Protein AF-F6B2Q8-F1 (afdb_monomer)

Radius of gyration: 20.79 Å; Cα contacts (8 Å, |Δi|>4): 172; chains: 1; bounding box: 70×46×39 Å

Solvent-accessible surface area (backbone atoms only — not comparable to full-atom values): 6340 Å² total; per-residue (Å²): 135,88,86,78,92,84,75,87,80,84,72,83,80,70,79,80,68,88,62,57,77,68,48,76,45,80,29,68,44,66,66,57,52,47,49,54,57,58,70,52,40,72,41,72,50,43,32,31,45,32,37,83,76,75,67,74,44,47,34,37,37,38,33,75,74,43,29,40,30,32,66,88,78,64,52,71,26,79,40,59,66,60,44,43,38,57,59,31,52,33,49,100,88,64,50,62,73,38,76,38,34,38,36,34,40,61,98

pLDDT: mean 81.49, std 16.81, range [40.56, 96.06]

Foldseek 3Di:
DDDDDDDDPPPPPPDPDCFDDWDKDKFQDLVVVVVVLVVCAQHKWWKWKDFPDDDIWIWIAGNVQRWIATPPPRDIDSHSLVVSCVSQVADPVSHRPTRIIMMTTRD

Secondary structure (DSSP, 8-state):
------------------PPPPEEEEESSHHHHHHHHHHTTT-EEEEEEEESSS--EEEEEETTTTEEEETTT--EESSHHHHHHHHTT--TTS--SSS-EEEEE--

Structure (mmCIF, N/CA/C/O backbone):
data_AF-F6B2Q8-F1
#
_entry.id   AF-F6B2Q8-F1
#
loop_
_atom_site.group_PDB
_atom_site.id
_atom_site.type_symbol
_atom_site.label_atom_id
_atom_site.label_alt_id
_atom_site.label_comp_id
_atom_site.label_asym_id
_atom_site.label_entity_id
_atom_site.label_seq_id
_atom_site.pdbx_PDB_ins_code
_atom_site.Cartn_x
_atom_site.Cartn_y
_atom_site.Cartn_z
_atom_site.occupancy
_atom_site.B_iso_or_equiv
_atom_site.auth_seq_id
_atom_site.auth_comp_id
_atom_site.auth_asym_id
_atom_site.auth_atom_id
_atom_site.pdbx_PDB_model_num
ATOM 1 N N . MET A 1 1 ? -53.086 35.019 -19.749 1.00 42.69 1 MET A N 1
ATOM 2 C CA . MET A 1 1 ? -52.937 33.995 -20.804 1.00 42.69 1 MET A CA 1
ATOM 3 C C . MET A 1 1 ? -51.512 34.158 -21.317 1.00 42.69 1 MET A C 1
ATOM 5 O O . MET A 1 1 ? -51.250 35.172 -21.939 1.00 42.69 1 MET A O 1
ATOM 9 N N . GLN A 1 2 ? -50.506 33.524 -20.702 1.00 45.88 2 GLN A N 1
ATOM 10 C CA . GLN A 1 2 ? -50.037 32.148 -20.960 1.00 45.88 2 GLN A CA 1
ATOM 11 C C . GLN A 1 2 ? -49.933 31.841 -22.460 1.00 45.88 2 GLN A C 1
ATOM 13 O O . GLN A 1 2 ? -50.971 31.706 -23.096 1.00 45.88 2 GLN A O 1
ATOM 18 N N . ASP A 1 3 ? -48.708 31.748 -22.990 1.00 40.56 3 ASP A N 1
ATOM 19 C CA . ASP A 1 3 ? -48.154 30.457 -23.424 1.00 40.56 3 ASP A CA 1
ATOM 20 C C . ASP A 1 3 ? -46.616 30.534 -23.547 1.00 40.56 3 ASP A C 1
ATOM 22 O O . ASP A 1 3 ? -46.066 31.507 -24.066 1.00 40.56 3 ASP A O 1
ATOM 26 N N . PHE A 1 4 ? -45.935 29.539 -22.979 1.00 44.50 4 PHE A N 1
ATOM 27 C CA . PHE A 1 4 ? -44.483 29.351 -23.014 1.00 44.50 4 PHE A CA 1
ATOM 28 C C . PHE A 1 4 ? -44.093 28.552 -24.269 1.00 44.50 4 PHE A C 1
ATOM 30 O O . PHE A 1 4 ? -44.801 27.615 -24.629 1.00 44.50 4 PHE A O 1
ATOM 37 N N . PRO A 1 5 ? -42.935 28.821 -24.896 1.00 47.09 5 PRO A N 1
ATOM 38 C CA . PRO A 1 5 ? -42.473 28.025 -26.024 1.00 47.09 5 PRO A CA 1
ATOM 39 C C . PRO A 1 5 ? -42.107 26.599 -25.587 1.00 47.09 5 PRO A C 1
ATOM 41 O O . PRO A 1 5 ? -41.198 26.386 -24.785 1.00 47.09 5 PRO A O 1
ATOM 44 N N . THR A 1 6 ? -42.803 25.619 -26.167 1.00 54.25 6 THR A N 1
ATOM 45 C CA . THR A 1 6 ? -42.438 24.200 -26.130 1.00 54.25 6 THR A CA 1
ATOM 46 C C . THR A 1 6 ? -41.632 23.848 -27.376 1.00 54.25 6 THR A C 1
ATOM 48 O O . THR A 1 6 ? -42.172 23.826 -28.476 1.00 54.25 6 THR A O 1
ATOM 51 N N . HIS A 1 7 ? -40.352 23.541 -27.182 1.00 51.16 7 HIS A N 1
ATOM 52 C CA . HIS A 1 7 ? -39.622 22.472 -27.879 1.00 51.16 7 HIS A CA 1
ATOM 53 C C . HIS A 1 7 ? -38.315 22.261 -27.098 1.00 51.16 7 HIS A C 1
ATOM 55 O O . HIS A 1 7 ? -37.370 23.033 -27.208 1.00 51.16 7 HIS A O 1
ATOM 61 N N . LEU A 1 8 ? -38.326 21.410 -26.068 1.00 49.94 8 LEU A N 1
ATOM 62 C CA . LEU A 1 8 ? -37.804 20.039 -26.144 1.00 49.94 8 LEU A CA 1
ATOM 63 C C . LEU A 1 8 ? -36.690 19.857 -27.191 1.00 49.94 8 LEU A C 1
ATOM 65 O O . LEU A 1 8 ? -36.941 19.434 -28.316 1.00 49.94 8 LEU A O 1
ATOM 69 N N . SER A 1 9 ? -35.453 20.076 -26.749 1.00 45.84 9 SER A N 1
ATOM 70 C CA . SER A 1 9 ? -34.350 19.174 -27.080 1.00 45.84 9 SER A CA 1
ATOM 71 C C . SER A 1 9 ? -34.000 18.422 -25.806 1.00 45.84 9 SER A C 1
ATOM 73 O O . SER A 1 9 ? -33.278 18.911 -24.941 1.00 45.84 9 SER A O 1
ATOM 75 N N . ALA A 1 10 ? -34.601 17.244 -25.672 1.00 50.25 10 ALA A N 1
ATOM 76 C CA . ALA A 1 10 ? -34.159 16.235 -24.734 1.00 50.25 10 ALA A CA 1
ATOM 77 C C . ALA A 1 10 ? -32.855 15.643 -25.278 1.00 50.25 10 ALA A C 1
ATOM 79 O O . ALA A 1 10 ? -32.880 14.709 -26.074 1.00 50.25 10 ALA A O 1
ATOM 80 N N . THR A 1 11 ? -31.720 16.188 -24.851 1.00 50.75 11 THR A N 1
ATOM 81 C CA . THR A 1 11 ? -30.495 15.394 -24.794 1.00 50.75 11 THR A CA 1
ATOM 82 C C . THR A 1 11 ? -30.408 14.893 -23.367 1.00 50.75 11 THR A C 1
ATOM 84 O O . THR A 1 11 ? -30.157 15.654 -22.434 1.00 50.75 11 THR A O 1
ATOM 87 N N . GLY A 1 12 ? -30.748 13.619 -23.197 1.00 49.34 12 GLY A N 1
ATOM 88 C CA . GLY A 1 12 ? -30.549 12.910 -21.951 1.00 49.34 12 GLY A CA 1
ATOM 89 C C . GLY A 1 12 ? -29.060 12.809 -21.662 1.00 49.34 12 GLY A C 1
ATOM 90 O O . GLY A 1 12 ? -28.414 11.862 -22.086 1.00 49.34 12 GLY A O 1
ATOM 91 N N . GLU A 1 13 ? -28.539 13.763 -20.907 1.00 49.69 13 GLU A N 1
ATOM 92 C CA . GLU A 1 13 ? -27.365 13.545 -20.071 1.00 49.69 13 GLU A CA 1
ATOM 93 C C . GLU A 1 13 ? -27.896 13.259 -18.670 1.00 49.69 13 GLU A C 1
ATOM 95 O O . GLU A 1 13 ? -27.977 14.106 -17.782 1.00 49.69 13 GLU A O 1
ATOM 100 N N . GLY A 1 14 ? -28.405 12.035 -18.534 1.00 41.25 14 GLY A N 1
ATOM 101 C CA . GLY A 1 14 ? -28.710 11.457 -17.243 1.00 41.25 14 GLY A CA 1
ATOM 102 C C . GLY A 1 14 ? -27.415 11.276 -16.461 1.00 41.25 14 GLY A C 1
ATOM 103 O O . GLY A 1 14 ? -26.466 10.690 -16.968 1.00 41.25 14 GLY A O 1
ATOM 104 N N . LEU A 1 15 ? -27.420 11.773 -15.226 1.00 50.44 15 LEU A N 1
ATOM 105 C CA . LEU A 1 15 ? -26.700 11.205 -14.088 1.00 50.44 15 LEU A CA 1
ATOM 106 C C . LEU A 1 15 ? -25.295 10.650 -14.388 1.00 50.44 15 LEU A C 1
ATOM 108 O O . LEU A 1 15 ? -25.048 9.458 -14.238 1.00 50.44 15 LEU A O 1
ATOM 112 N N . MET A 1 16 ? -24.335 11.521 -14.685 1.00 51.28 16 MET A N 1
ATOM 113 C CA . MET A 1 16 ? -22.986 11.280 -14.171 1.00 51.28 16 MET A CA 1
ATOM 114 C C . MET A 1 16 ? -22.956 11.921 -12.793 1.00 51.28 16 MET A C 1
ATOM 116 O O . MET A 1 16 ? -22.720 13.118 -12.631 1.00 51.28 16 MET A O 1
ATOM 120 N N . ALA A 1 17 ? -23.346 11.105 -11.815 1.00 49.16 17 ALA A N 1
ATOM 121 C CA . ALA A 1 17 ? -23.135 11.376 -10.411 1.00 49.16 17 ALA A CA 1
ATOM 122 C C . ALA A 1 17 ? -21.699 11.862 -10.208 1.00 49.16 17 ALA A C 1
ATOM 124 O O . ALA A 1 17 ? -20.772 11.393 -10.866 1.00 49.16 17 ALA A O 1
ATOM 125 N N . SER A 1 18 ? -21.562 12.823 -9.309 1.00 48.16 18 SER A N 1
ATOM 126 C CA . SER A 1 18 ? -20.336 13.43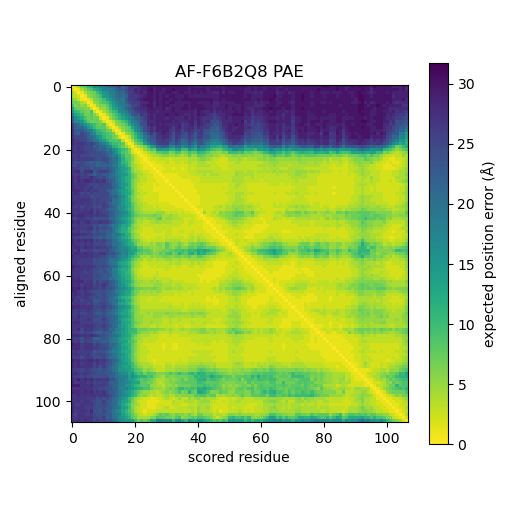2 -8.823 1.00 48.16 18 SER A CA 1
ATOM 127 C C . SER A 1 18 ? -19.368 12.384 -8.252 1.00 48.16 18 SER A C 1
ATOM 129 O O . SER A 1 18 ? -19.181 12.309 -7.044 1.00 48.16 18 SER A O 1
ATOM 131 N N . LEU A 1 19 ? -18.770 11.553 -9.101 1.00 55.38 19 LEU A N 1
ATOM 132 C CA . LEU A 1 19 ? -17.611 10.752 -8.745 1.00 55.38 19 LEU A CA 1
ATOM 133 C C . LEU A 1 19 ? -16.470 11.751 -8.571 1.00 55.38 19 LEU A C 1
ATOM 135 O O . LEU A 1 19 ? -16.187 12.552 -9.471 1.00 55.38 19 LEU A O 1
ATOM 139 N N . GLY A 1 20 ? -15.895 11.785 -7.370 1.00 58.91 20 GLY A N 1
ATOM 140 C CA . GLY A 1 20 ? -14.719 12.597 -7.096 1.00 58.91 20 GLY A CA 1
ATOM 141 C C . GLY A 1 20 ? -13.667 12.340 -8.172 1.00 58.91 20 GLY A C 1
ATOM 142 O O . GLY A 1 20 ? -13.547 11.238 -8.705 1.00 58.91 20 GLY A O 1
ATOM 143 N N . LYS A 1 21 ? -12.922 13.374 -8.568 1.00 66.06 21 LYS A N 1
ATOM 144 C CA . LYS A 1 21 ? -11.783 13.137 -9.457 1.00 66.06 21 LYS A CA 1
ATOM 145 C C . LYS A 1 21 ? -10.812 12.213 -8.711 1.00 66.06 21 LYS A C 1
ATOM 147 O O . LYS A 1 21 ? -10.502 12.533 -7.559 1.00 66.06 21 LYS A O 1
ATOM 152 N N . PRO A 1 22 ? -10.316 11.131 -9.339 1.00 75.56 22 PRO A N 1
ATOM 153 C CA . PRO A 1 22 ? -9.324 10.274 -8.708 1.00 75.56 22 PRO A CA 1
ATOM 154 C C . PRO A 1 22 ? -8.147 11.140 -8.267 1.00 75.56 22 PRO A C 1
ATOM 156 O O . PRO A 1 22 ? -7.583 11.898 -9.064 1.00 75.56 22 PRO A O 1
ATOM 159 N N . THR A 1 23 ? -7.837 11.087 -6.975 1.00 86.75 23 THR A N 1
ATOM 160 C CA . THR A 1 23 ? -6.770 11.899 -6.387 1.00 86.75 23 THR A CA 1
ATOM 161 C C . THR A 1 23 ? -5.504 11.065 -6.359 1.00 86.75 23 THR A C 1
ATOM 163 O O . THR A 1 23 ? -5.506 9.951 -5.837 1.00 86.75 23 THR A O 1
ATOM 166 N N . ARG A 1 24 ? -4.439 11.597 -6.965 1.00 90.62 24 ARG A N 1
ATOM 167 C CA . ARG A 1 24 ? -3.112 10.986 -6.951 1.00 90.62 24 ARG A CA 1
ATOM 168 C C . ARG A 1 24 ? -2.290 11.577 -5.810 1.00 90.62 24 ARG A C 1
ATOM 170 O O . ARG A 1 24 ? -2.168 12.796 -5.711 1.00 90.62 24 ARG A O 1
ATOM 177 N N . TYR A 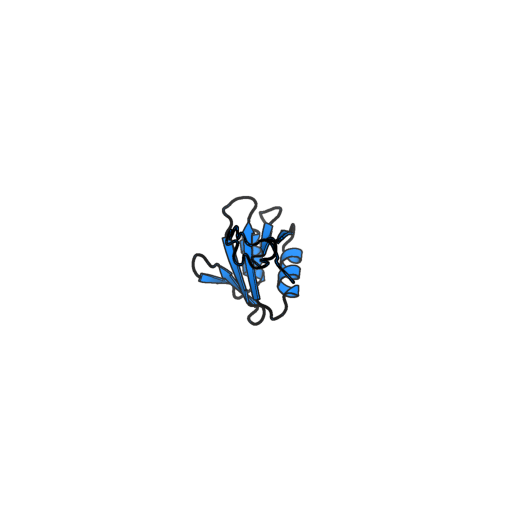1 25 ? -1.710 10.699 -5.013 1.00 91.75 25 TYR A N 1
ATOM 178 C CA . TYR A 1 25 ? -0.774 10.983 -3.939 1.00 91.75 25 TYR A CA 1
ATOM 179 C C . TYR A 1 25 ? 0.586 10.398 -4.311 1.00 91.75 25 TYR A C 1
ATOM 181 O O . TYR A 1 25 ? 0.645 9.357 -4.960 1.00 91.75 25 TYR A O 1
ATOM 189 N N . HIS A 1 26 ? 1.653 11.080 -3.919 1.00 92.62 26 HIS A N 1
ATOM 190 C CA . HIS A 1 26 ? 3.030 10.675 -4.167 1.00 92.62 26 HIS A CA 1
ATOM 191 C C . HIS A 1 26 ? 3.702 10.459 -2.818 1.00 92.62 26 HIS A C 1
ATOM 193 O O . HIS A 1 26 ? 3.662 11.365 -1.984 1.00 92.62 26 HIS A O 1
ATOM 199 N N . PHE A 1 27 ? 4.267 9.276 -2.600 1.00 93.31 27 PHE A N 1
ATOM 200 C CA . PHE A 1 27 ? 4.901 8.908 -1.339 1.00 93.31 27 PHE A CA 1
ATOM 201 C C . PHE A 1 27 ? 6.347 8.504 -1.590 1.00 93.31 27 PHE A C 1
ATOM 203 O O . PHE A 1 27 ? 6.590 7.540 -2.313 1.00 93.31 27 PHE A O 1
ATOM 210 N N . GLU A 1 28 ? 7.290 9.223 -0.986 1.00 90.75 28 GLU A N 1
ATOM 211 C CA . GLU A 1 28 ? 8.732 8.965 -1.120 1.00 90.75 28 GLU A CA 1
ATOM 212 C C . GLU A 1 28 ? 9.227 7.999 -0.032 1.00 90.75 28 GLU A C 1
ATOM 214 O O . GLU A 1 28 ? 10.309 7.424 -0.126 1.00 90.75 28 GLU A O 1
ATOM 219 N N . THR A 1 29 ? 8.420 7.788 1.013 1.00 90.81 29 THR A N 1
ATOM 220 C CA . THR A 1 29 ? 8.782 6.942 2.153 1.00 90.81 29 THR A CA 1
ATOM 221 C C . THR A 1 29 ? 7.658 6.002 2.587 1.00 90.81 29 THR A C 1
ATOM 223 O O . THR A 1 29 ? 6.465 6.293 2.454 1.00 90.81 29 THR A O 1
ATOM 226 N N . LEU A 1 30 ? 8.056 4.875 3.191 1.00 91.56 30 LEU A N 1
ATOM 227 C CA . LEU A 1 30 ? 7.146 3.914 3.825 1.00 91.56 30 LEU A CA 1
ATOM 228 C C . LEU A 1 30 ? 6.266 4.594 4.888 1.00 91.56 30 LEU A C 1
ATOM 230 O O . LEU A 1 30 ? 5.081 4.289 4.993 1.00 91.56 30 LEU A O 1
ATOM 234 N N . GLU A 1 31 ? 6.835 5.523 5.665 1.00 92.25 31 GLU A N 1
ATOM 235 C CA . GLU A 1 31 ? 6.134 6.219 6.751 1.00 92.25 31 GLU A CA 1
ATOM 236 C C . GLU A 1 31 ? 5.015 7.135 6.246 1.00 92.25 31 GLU A C 1
ATOM 238 O O . GLU A 1 31 ? 3.961 7.212 6.877 1.00 92.25 31 GLU A O 1
ATOM 243 N N . GLU A 1 32 ? 5.192 7.801 5.104 1.00 93.31 32 GLU A N 1
ATOM 244 C CA . GLU A 1 32 ? 4.140 8.653 4.546 1.00 93.31 32 GLU A CA 1
ATOM 245 C C . GLU A 1 32 ? 2.945 7.828 4.058 1.00 93.31 32 GLU A C 1
ATOM 247 O O . GLU A 1 32 ? 1.799 8.152 4.384 1.00 93.31 32 GLU A O 1
ATOM 252 N N . LEU A 1 33 ? 3.201 6.726 3.342 1.00 91.88 33 LEU A N 1
ATOM 253 C CA . LEU A 1 33 ? 2.142 5.812 2.908 1.00 91.88 33 LEU A CA 1
ATOM 254 C C . LEU A 1 33 ? 1.468 5.132 4.110 1.00 91.88 33 LEU A C 1
ATOM 256 O O . LEU A 1 33 ? 0.243 5.000 4.144 1.00 91.88 33 LEU A O 1
ATOM 260 N N . ARG A 1 34 ? 2.245 4.762 5.134 1.00 93.31 34 ARG A N 1
ATOM 261 C CA . ARG A 1 34 ? 1.718 4.250 6.404 1.00 93.31 34 ARG A CA 1
ATOM 262 C C . ARG A 1 34 ? 0.765 5.250 7.043 1.00 93.31 34 ARG A C 1
ATOM 264 O O . ARG A 1 34 ? -0.369 4.900 7.352 1.00 93.31 34 ARG A O 1
ATOM 271 N N . SER A 1 35 ? 1.215 6.492 7.206 1.00 93.50 35 SER A N 1
ATOM 272 C CA . SER A 1 35 ? 0.421 7.554 7.818 1.00 93.50 35 SER A CA 1
ATOM 273 C C . SER A 1 35 ? -0.866 7.793 7.036 1.00 93.50 35 SER A C 1
ATOM 275 O O . SER A 1 35 ? -1.929 7.947 7.632 1.00 93.50 35 SER A O 1
ATOM 277 N N . TYR A 1 36 ? -0.805 7.771 5.702 1.00 91.69 36 TYR A N 1
ATOM 278 C CA . TYR A 1 36 ? -1.989 7.868 4.853 1.00 91.69 36 TYR A CA 1
ATOM 279 C C . TYR A 1 36 ? -3.020 6.774 5.164 1.00 91.69 36 TYR A C 1
ATOM 281 O O . TYR A 1 36 ? -4.178 7.101 5.419 1.00 91.69 36 TYR A O 1
ATOM 289 N N . LEU A 1 37 ? -2.605 5.503 5.210 1.00 91.31 37 LEU A N 1
ATOM 290 C CA . LEU A 1 37 ? -3.497 4.378 5.519 1.00 91.31 37 LEU A CA 1
ATOM 291 C C . LEU A 1 37 ? -4.022 4.434 6.960 1.00 91.31 37 LEU A C 1
ATOM 293 O O . LEU A 1 37 ? -5.203 4.202 7.205 1.00 91.31 37 LEU A O 1
ATOM 297 N N . GLU A 1 38 ? -3.179 4.801 7.924 1.00 90.62 38 GLU A N 1
ATOM 298 C CA . GLU A 1 38 ? -3.591 4.952 9.324 1.00 90.62 38 GLU A CA 1
ATOM 299 C C . GLU A 1 38 ? -4.596 6.102 9.509 1.00 90.62 38 GLU A C 1
ATOM 301 O O . GLU A 1 38 ? -5.503 5.999 10.337 1.00 90.62 38 GLU A O 1
ATOM 306 N N . ASN A 1 39 ? -4.503 7.164 8.702 1.00 91.94 39 ASN A N 1
ATOM 307 C CA . ASN A 1 39 ? -5.450 8.283 8.712 1.00 91.94 39 ASN A CA 1
ATOM 308 C C . ASN A 1 39 ? -6.830 7.926 8.134 1.00 91.94 39 ASN A C 1
ATOM 310 O O . ASN A 1 39 ? -7.793 8.650 8.392 1.00 91.94 39 ASN A O 1
ATOM 314 N N . VAL A 1 40 ? -6.960 6.813 7.404 1.00 89.75 40 VAL A N 1
ATOM 315 C CA . VAL A 1 40 ? -8.272 6.258 7.023 1.00 89.75 40 VAL A CA 1
ATOM 316 C C . VAL A 1 40 ? -9.028 5.747 8.264 1.00 89.75 40 VAL A C 1
ATOM 318 O O . VAL A 1 40 ? -10.260 5.705 8.271 1.00 89.75 40 VAL A O 1
ATOM 321 N N . GLY A 1 41 ? -8.314 5.423 9.350 1.00 89.62 41 GLY A N 1
ATOM 322 C CA . GLY A 1 41 ? -8.895 4.918 10.594 1.00 89.62 41 GLY A CA 1
ATOM 323 C C . GLY A 1 41 ? -9.532 3.541 10.406 1.00 89.62 41 GLY A C 1
ATOM 324 O O . GLY A 1 41 ? -8.945 2.678 9.766 1.00 89.62 41 GLY A O 1
ATOM 325 N N . ASP A 1 42 ? -10.745 3.355 10.934 1.00 92.00 42 ASP A N 1
ATOM 326 C CA . ASP A 1 42 ? -11.562 2.138 10.762 1.00 92.00 42 ASP A CA 1
ATOM 327 C C . ASP A 1 42 ? -12.356 2.119 9.434 1.00 92.00 42 ASP A C 1
ATOM 329 O O . ASP A 1 42 ? -13.302 1.341 9.277 1.00 92.00 42 ASP A O 1
ATOM 333 N N . GLY A 1 43 ? -12.053 3.045 8.519 1.00 91.44 43 GLY A N 1
ATOM 334 C CA . GLY A 1 43 ? -12.676 3.127 7.201 1.00 91.44 43 GLY A CA 1
ATOM 335 C C . GLY A 1 43 ? -12.095 2.127 6.204 1.00 91.44 43 GLY A C 1
ATOM 336 O O . GLY A 1 43 ? -11.150 1.402 6.499 1.00 91.44 43 GLY A O 1
ATOM 337 N N . GLU A 1 44 ? -12.649 2.132 4.998 1.00 92.50 44 GLU A N 1
ATOM 338 C CA . GLU A 1 44 ? -12.183 1.312 3.881 1.00 92.50 44 GLU A CA 1
ATOM 339 C C . GLU A 1 44 ? -11.813 2.227 2.709 1.00 92.50 44 GLU A C 1
ATOM 341 O O . GLU A 1 44 ? -12.467 3.253 2.494 1.00 92.50 44 GLU A O 1
ATOM 346 N N . VAL A 1 45 ? -10.764 1.882 1.959 1.00 91.69 45 VAL A N 1
ATOM 347 C CA . VAL A 1 45 ? -10.383 2.630 0.753 1.00 91.69 45 VAL A CA 1
ATOM 348 C C . VAL A 1 45 ? -9.867 1.708 -0.343 1.00 91.69 45 VAL A C 1
ATOM 350 O O . VAL A 1 45 ? -8.982 0.883 -0.116 1.00 91.69 45 VAL A O 1
ATOM 353 N N . ASP A 1 46 ? -10.392 1.906 -1.551 1.00 93.06 46 ASP A N 1
ATOM 354 C CA . ASP A 1 46 ? -9.845 1.326 -2.771 1.00 93.06 46 ASP A CA 1
ATOM 355 C C . ASP A 1 46 ? -8.837 2.289 -3.393 1.00 93.06 46 ASP A C 1
ATOM 357 O O . ASP A 1 46 ? -9.075 3.497 -3.534 1.00 93.06 46 ASP A O 1
ATOM 361 N N . PHE A 1 47 ? -7.687 1.759 -3.785 1.00 92.56 47 PHE A N 1
ATOM 362 C CA . PHE A 1 47 ? -6.642 2.550 -4.410 1.00 92.56 47 PHE A CA 1
ATOM 363 C C . PHE A 1 47 ? -5.782 1.716 -5.350 1.00 92.56 47 PHE A C 1
ATOM 365 O O . PHE A 1 47 ? -5.696 0.497 -5.231 1.00 92.56 47 PHE A O 1
ATOM 372 N N . SER A 1 48 ? -5.104 2.381 -6.278 1.00 93.56 48 SER A N 1
ATOM 373 C CA . SER A 1 48 ? -4.066 1.749 -7.091 1.00 93.56 48 SER A CA 1
ATOM 374 C C . SER A 1 48 ? -2.693 2.248 -6.673 1.00 93.56 48 SER A C 1
ATOM 376 O O . SER A 1 48 ? -2.489 3.460 -6.646 1.00 93.56 48 SER A O 1
ATOM 378 N N . ALA A 1 49 ? -1.760 1.339 -6.388 1.00 90.88 49 ALA A N 1
ATOM 379 C CA . ALA A 1 49 ? -0.355 1.670 -6.177 1.00 90.88 49 ALA A CA 1
ATOM 380 C C . ALA A 1 49 ? 0.423 1.476 -7.484 1.00 90.88 49 ALA A C 1
ATOM 382 O O . ALA A 1 49 ? 0.277 0.465 -8.174 1.00 90.88 49 ALA A O 1
ATOM 383 N N . ILE A 1 50 ? 1.228 2.472 -7.838 1.00 87.94 50 ILE A N 1
ATOM 384 C CA . ILE A 1 50 ? 2.010 2.520 -9.067 1.00 87.94 50 ILE A CA 1
ATOM 385 C C . ILE A 1 50 ? 3.484 2.607 -8.657 1.00 87.94 50 ILE A C 1
ATOM 387 O O . ILE A 1 50 ? 3.930 3.676 -8.229 1.00 87.94 50 ILE A O 1
ATOM 391 N N . PRO A 1 51 ? 4.243 1.505 -8.756 1.00 79.69 51 PRO A N 1
ATOM 392 C CA . PRO A 1 51 ? 5.678 1.549 -8.515 1.00 79.69 51 PRO A CA 1
ATOM 393 C C . PRO A 1 51 ? 6.408 2.302 -9.640 1.00 79.69 51 PRO A C 1
ATOM 395 O O . PRO A 1 51 ? 5.898 2.399 -10.758 1.00 79.69 51 PRO A O 1
ATOM 398 N N . ILE A 1 52 ? 7.642 2.759 -9.382 1.00 76.38 52 ILE A N 1
ATOM 399 C CA . ILE A 1 52 ? 8.505 3.383 -10.410 1.00 76.38 52 ILE A CA 1
ATOM 400 C C . ILE A 1 52 ? 8.703 2.464 -11.615 1.00 76.38 52 ILE A C 1
ATOM 402 O O . ILE A 1 52 ? 8.689 2.905 -12.764 1.00 76.38 52 ILE A O 1
ATOM 406 N N . SER A 1 53 ? 8.905 1.177 -11.343 1.00 73.75 53 SER A N 1
ATOM 407 C CA . SER A 1 53 ? 9.060 0.140 -12.353 1.00 73.75 53 SER A CA 1
ATOM 408 C C . SER A 1 53 ? 8.046 -0.960 -12.082 1.00 73.75 53 SER A C 1
ATOM 410 O O . SER A 1 53 ? 8.071 -1.578 -11.017 1.00 73.75 53 SER A O 1
ATOM 412 N N . GLY A 1 54 ? 7.140 -1.183 -13.032 1.00 77.38 54 GLY A N 1
ATOM 413 C CA . GLY A 1 54 ? 6.079 -2.179 -12.925 1.00 77.38 54 GLY A CA 1
ATOM 414 C C . GLY A 1 54 ? 4.767 -1.711 -13.545 1.00 77.38 54 GLY A C 1
ATOM 415 O O . GLY A 1 54 ? 4.714 -0.716 -14.269 1.00 77.38 54 GLY A O 1
ATOM 416 N N . MET A 1 55 ? 3.705 -2.466 -13.277 1.00 85.19 55 MET A N 1
ATOM 417 C CA . MET A 1 55 ? 2.336 -2.089 -13.625 1.00 85.19 55 MET A CA 1
ATOM 418 C C . MET A 1 55 ? 1.619 -1.571 -12.383 1.00 85.19 55 MET A C 1
ATOM 420 O O . MET A 1 55 ? 1.962 -1.941 -11.265 1.00 85.19 55 MET A O 1
ATOM 424 N N . ALA A 1 56 ? 0.622 -0.715 -12.596 1.00 89.38 56 ALA A N 1
ATOM 425 C CA . ALA A 1 56 ? -0.277 -0.307 -11.530 1.00 89.38 56 ALA A CA 1
ATOM 426 C C . ALA A 1 56 ? -1.043 -1.527 -11.007 1.00 89.38 56 ALA A C 1
ATOM 428 O O . ALA A 1 56 ? -1.608 -2.283 -11.798 1.00 89.38 56 ALA A O 1
ATOM 429 N N . GLU A 1 57 ? -1.098 -1.676 -9.691 1.00 93.25 57 GLU A N 1
ATOM 430 C CA . GLU A 1 57 ? -1.852 -2.733 -9.025 1.00 93.25 57 GLU A CA 1
ATOM 431 C C . GLU A 1 57 ? -2.937 -2.112 -8.153 1.00 93.25 57 GLU A C 1
ATOM 433 O O . GLU A 1 57 ? -2.719 -1.069 -7.538 1.00 93.25 57 GLU A O 1
ATOM 438 N N . SER A 1 58 ? -4.112 -2.739 -8.110 1.00 94.00 58 SER A N 1
ATOM 439 C CA . SER A 1 58 ? -5.247 -2.255 -7.324 1.00 94.00 58 SER A CA 1
ATOM 440 C C . SER A 1 58 ? -5.378 -3.010 -6.010 1.00 94.00 58 SER A C 1
ATOM 442 O O . SER A 1 58 ? -5.246 -4.235 -5.957 1.00 94.00 58 SER A O 1
ATOM 444 N N . PHE A 1 59 ? -5.675 -2.261 -4.958 1.00 94.94 59 PHE A N 1
ATOM 445 C CA . PHE A 1 59 ? -5.741 -2.717 -3.585 1.00 94.94 59 PHE A CA 1
ATOM 446 C C . PHE A 1 59 ? -6.994 -2.183 -2.904 1.00 94.94 59 PHE A C 1
ATOM 448 O O . PHE A 1 59 ? -7.471 -1.091 -3.208 1.00 94.94 59 PHE A O 1
ATOM 455 N N . HIS A 1 60 ? -7.469 -2.960 -1.944 1.00 95.25 60 HIS A N 1
ATOM 456 C CA . HIS A 1 60 ? -8.492 -2.588 -0.987 1.00 95.25 60 HIS A CA 1
ATOM 457 C C . HIS A 1 60 ? -7.876 -2.604 0.409 1.00 95.25 60 HIS A C 1
ATOM 459 O O . HIS A 1 60 ? -7.314 -3.623 0.817 1.00 95.25 60 HIS A O 1
ATOM 465 N N . TYR A 1 61 ? -7.963 -1.496 1.133 1.00 94.62 61 TYR A N 1
ATOM 466 C CA . TYR A 1 61 ? -7.583 -1.427 2.540 1.00 94.62 61 TYR A CA 1
ATOM 467 C C . TYR A 1 61 ? -8.827 -1.487 3.420 1.00 94.62 61 TYR A C 1
ATOM 469 O O . TYR A 1 61 ? -9.694 -0.624 3.301 1.00 94.62 61 TYR A O 1
ATOM 477 N N . ASP A 1 62 ? -8.866 -2.466 4.324 1.00 93.94 62 ASP A N 1
ATOM 478 C CA . ASP A 1 62 ? -9.824 -2.547 5.426 1.00 93.94 62 ASP A CA 1
ATOM 479 C C . ASP A 1 62 ? -9.168 -2.034 6.710 1.00 93.94 62 ASP A C 1
ATOM 481 O O . ASP A 1 62 ? -8.307 -2.692 7.302 1.00 93.94 62 ASP A O 1
ATOM 485 N N . GLY A 1 63 ? -9.580 -0.852 7.161 1.00 91.38 63 GLY A N 1
ATOM 486 C CA . GLY A 1 63 ? -9.010 -0.189 8.328 1.00 91.38 63 GLY A CA 1
ATOM 487 C C . GLY A 1 63 ? -9.329 -0.868 9.657 1.00 91.38 63 GLY A C 1
ATOM 488 O O . GLY A 1 63 ? -8.528 -0.788 10.590 1.00 91.38 63 GLY A O 1
ATOM 489 N N . LYS A 1 64 ? -10.447 -1.604 9.745 1.00 91.19 64 LYS A N 1
ATOM 490 C CA . LYS A 1 64 ? -10.821 -2.340 10.967 1.00 91.19 64 LYS A CA 1
ATOM 491 C C . LYS A 1 64 ? -9.896 -3.519 11.225 1.00 91.19 64 LYS A C 1
ATOM 493 O O . LYS A 1 64 ? -9.463 -3.732 12.357 1.00 91.19 64 LYS A O 1
ATOM 498 N N . GLY A 1 65 ? -9.632 -4.305 10.188 1.00 89.50 65 GLY A N 1
ATOM 499 C CA . GLY A 1 65 ? -8.712 -5.431 10.222 1.00 89.50 65 GLY A CA 1
ATOM 500 C C . GLY A 1 65 ? -7.257 -5.020 10.029 1.00 89.50 65 GLY A C 1
ATOM 501 O O . GLY A 1 65 ? -6.375 -5.816 10.337 1.00 89.50 65 GLY A O 1
ATOM 502 N N . LYS A 1 66 ? -7.006 -3.794 9.547 1.00 90.69 66 LYS A N 1
ATOM 503 C CA . LYS A 1 66 ? -5.695 -3.327 9.069 1.00 90.69 66 LYS A CA 1
ATOM 504 C C . LYS A 1 66 ? -5.115 -4.256 8.000 1.00 90.69 66 LYS A C 1
ATOM 506 O O . LYS A 1 66 ? -3.915 -4.521 7.981 1.00 90.69 66 LYS A O 1
ATOM 511 N N . VAL A 1 67 ? -5.989 -4.750 7.124 1.00 93.88 67 VAL A N 1
ATOM 512 C CA . VAL A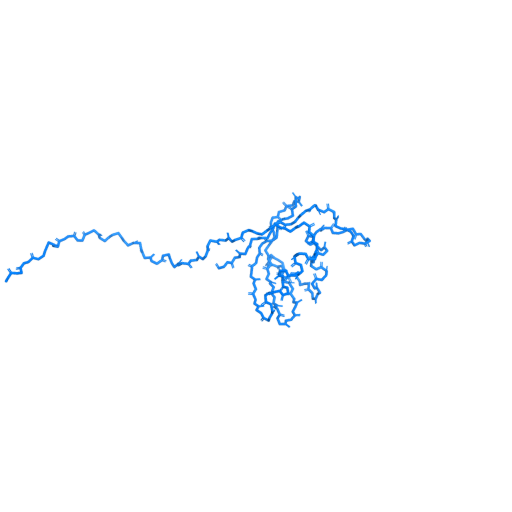 1 67 ? -5.653 -5.698 6.059 1.00 93.88 67 VAL A CA 1
ATOM 513 C C . VAL A 1 67 ? -5.653 -4.967 4.729 1.00 93.88 67 VAL A C 1
ATOM 515 O O . VAL A 1 67 ? -6.591 -4.237 4.414 1.00 93.88 67 VAL A O 1
ATOM 518 N N . VAL A 1 68 ? -4.625 -5.200 3.917 1.00 94.94 68 VAL A N 1
ATOM 519 C CA . VAL A 1 68 ? -4.621 -4.783 2.511 1.00 94.94 68 VAL A CA 1
ATOM 520 C C . VAL A 1 68 ? -4.839 -6.012 1.642 1.00 94.94 68 VAL A C 1
ATOM 522 O O . VAL A 1 68 ? -4.152 -7.016 1.793 1.00 94.94 68 VAL A O 1
ATOM 525 N N . THR A 1 69 ? -5.783 -5.952 0.711 1.00 96.06 69 THR A N 1
ATOM 526 C CA . THR A 1 69 ? -6.046 -7.026 -0.252 1.00 96.06 69 THR A CA 1
ATOM 527 C C . THR A 1 69 ? -5.757 -6.531 -1.655 1.00 96.06 69 THR A C 1
ATOM 529 O O . THR A 1 69 ? -6.338 -5.543 -2.095 1.00 96.06 69 THR A O 1
ATOM 532 N N . ARG A 1 70 ? -4.885 -7.222 -2.387 1.00 95.50 70 ARG A N 1
ATOM 533 C CA . ARG A 1 70 ? -4.696 -6.986 -3.818 1.00 95.50 70 ARG A CA 1
ATOM 534 C C . ARG A 1 70 ? -5.881 -7.561 -4.585 1.00 95.50 70 ARG A C 1
ATOM 536 O O . ARG A 1 70 ? -6.193 -8.742 -4.459 1.00 95.50 70 ARG A O 1
ATOM 543 N N . LEU A 1 71 ? -6.529 -6.732 -5.391 1.00 93.75 71 LEU A N 1
ATOM 544 C CA . LEU A 1 71 ? -7.796 -7.075 -6.037 1.00 93.75 71 LEU A CA 1
ATOM 545 C C . LEU A 1 71 ? -7.646 -8.049 -7.214 1.00 93.75 71 LEU A C 1
ATOM 547 O O . LEU A 1 71 ? -8.595 -8.761 -7.529 1.00 93.75 71 LEU A O 1
ATOM 551 N N . ASP A 1 72 ? -6.470 -8.104 -7.843 1.00 91.19 72 ASP A N 1
ATOM 552 C CA . ASP A 1 72 ? -6.232 -8.951 -9.021 1.00 91.19 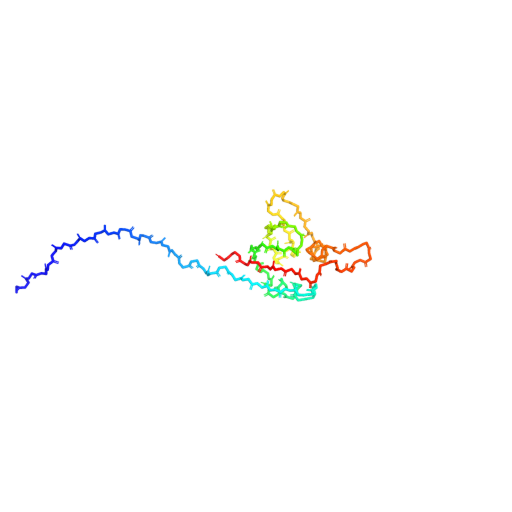72 ASP A CA 1
ATOM 553 C C . ASP A 1 72 ? -6.263 -10.454 -8.682 1.00 91.19 72 ASP A C 1
ATOM 555 O O . ASP A 1 72 ? -6.888 -11.252 -9.379 1.00 91.19 72 ASP A O 1
ATOM 559 N N . ASP A 1 73 ? -5.648 -10.837 -7.559 1.00 93.44 73 ASP A N 1
ATOM 560 C CA . ASP A 1 73 ? -5.477 -12.235 -7.152 1.00 93.44 73 ASP A CA 1
ATOM 561 C C . ASP A 1 73 ? -5.961 -12.543 -5.727 1.00 93.44 73 ASP A C 1
ATOM 563 O O . ASP A 1 73 ? -5.803 -13.667 -5.252 1.00 93.44 73 ASP A O 1
ATOM 567 N N . ASN A 1 74 ? -6.586 -11.575 -5.049 1.00 92.94 74 ASN A N 1
ATOM 568 C CA . ASN A 1 74 ? -7.007 -11.664 -3.645 1.00 92.94 74 ASN A CA 1
ATOM 569 C C . ASN A 1 74 ? -5.851 -11.971 -2.680 1.00 92.94 74 ASN A C 1
ATOM 571 O O . ASN A 1 74 ? -6.076 -12.513 -1.594 1.00 92.94 74 ASN A O 1
ATOM 575 N N . LYS A 1 75 ? -4.608 -11.633 -3.047 1.00 93.62 75 LYS A N 1
ATOM 576 C CA . LYS A 1 75 ? -3.487 -11.719 -2.112 1.00 93.62 75 LYS A CA 1
ATOM 577 C C . LYS A 1 75 ? -3.727 -10.748 -0.960 1.00 93.62 75 LYS A C 1
ATOM 579 O O . LYS A 1 75 ? -3.879 -9.548 -1.174 1.00 93.62 75 LYS A O 1
ATOM 584 N N . MET A 1 76 ? -3.736 -11.278 0.256 1.00 94.75 76 MET A N 1
ATOM 585 C CA . MET A 1 76 ? -3.904 -10.500 1.478 1.00 94.75 76 MET A CA 1
ATOM 586 C C . MET A 1 76 ? -2.550 -10.203 2.114 1.00 94.75 76 MET A C 1
ATOM 588 O O . MET A 1 76 ? -1.657 -11.050 2.129 1.00 94.75 76 MET A O 1
ATOM 592 N N . PHE A 1 77 ? -2.441 -8.998 2.650 1.00 94.50 77 PHE A N 1
ATOM 593 C CA . PHE A 1 77 ? -1.389 -8.540 3.537 1.00 94.50 77 PHE A CA 1
ATOM 594 C C . PHE A 1 77 ? -2.065 -8.254 4.879 1.00 94.50 77 PHE A C 1
ATOM 596 O O . PHE A 1 77 ? -2.752 -7.243 5.033 1.00 94.50 77 PHE A O 1
ATOM 603 N N . ASP A 1 78 ? -1.933 -9.179 5.827 1.00 91.31 78 ASP A N 1
ATOM 604 C CA . ASP A 1 78 ? -2.474 -9.054 7.187 1.00 91.31 78 ASP A CA 1
ATOM 605 C C . ASP A 1 78 ? -1.637 -8.129 8.086 1.00 91.31 78 ASP A C 1
ATOM 607 O O . ASP A 1 78 ? -2.040 -7.801 9.202 1.00 91.31 78 ASP A O 1
ATOM 611 N N . ASN A 1 79 ? -0.498 -7.662 7.572 1.00 88.12 79 ASN A N 1
ATOM 612 C CA . ASN A 1 79 ? 0.332 -6.633 8.169 1.00 88.12 79 ASN A CA 1
ATOM 613 C C . ASN A 1 79 ? 0.543 -5.485 7.170 1.00 88.12 79 ASN A C 1
ATOM 615 O O . ASN A 1 79 ? 0.971 -5.696 6.032 1.00 88.12 79 ASN A O 1
ATOM 619 N N . ILE A 1 80 ? 0.290 -4.252 7.619 1.00 90.88 80 ILE A N 1
ATOM 620 C CA . ILE A 1 80 ? 0.562 -3.038 6.841 1.00 90.88 80 ILE A CA 1
ATOM 621 C C . ILE A 1 80 ? 2.043 -2.968 6.449 1.00 90.88 80 ILE A C 1
ATOM 623 O O . ILE A 1 80 ? 2.343 -2.577 5.329 1.00 90.88 80 ILE A O 1
ATOM 627 N N . GLU A 1 81 ? 2.972 -3.374 7.316 1.00 90.75 81 GLU A N 1
ATOM 628 C CA . GLU A 1 81 ? 4.411 -3.327 7.022 1.00 90.75 81 GLU A CA 1
ATOM 629 C C . GLU A 1 81 ? 4.793 -4.237 5.848 1.00 90.75 81 GLU A C 1
ATOM 631 O O . GLU A 1 81 ? 5.568 -3.819 4.990 1.00 90.75 81 GLU A O 1
ATOM 636 N N . A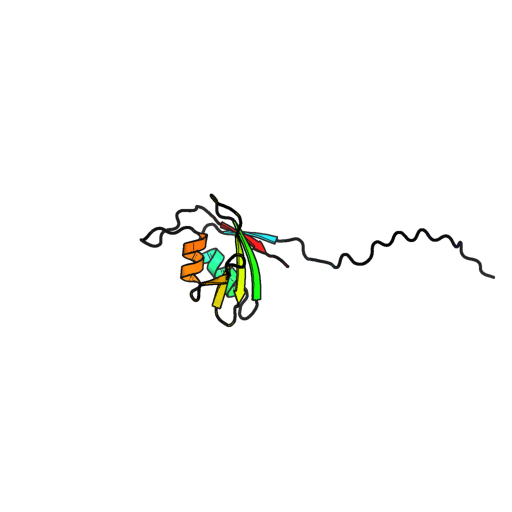SP A 1 82 ? 4.177 -5.418 5.732 1.00 91.31 82 ASP A N 1
ATOM 637 C CA . ASP A 1 82 ? 4.394 -6.311 4.587 1.00 91.31 82 ASP A CA 1
ATOM 638 C C . ASP A 1 82 ? 3.872 -5.693 3.287 1.00 91.31 82 ASP A C 1
ATOM 640 O O . ASP A 1 82 ? 4.516 -5.796 2.240 1.00 91.31 82 ASP A O 1
ATOM 644 N N . PHE A 1 83 ? 2.721 -5.014 3.344 1.00 92.88 83 PHE A N 1
ATOM 645 C CA . PHE A 1 83 ? 2.202 -4.270 2.199 1.00 92.88 83 PHE A CA 1
ATOM 646 C C . PHE A 1 83 ? 3.119 -3.102 1.814 1.00 92.88 83 PHE A C 1
ATOM 648 O O . PHE A 1 83 ? 3.406 -2.917 0.633 1.00 92.88 83 PHE A O 1
ATOM 655 N N . LEU A 1 84 ? 3.593 -2.321 2.787 1.00 92.50 84 LEU A N 1
ATOM 656 C CA . LEU A 1 84 ? 4.482 -1.189 2.537 1.00 92.50 84 LEU A CA 1
ATOM 657 C C . LEU A 1 84 ? 5.788 -1.663 1.891 1.00 92.50 84 LEU A C 1
ATOM 659 O O . LEU A 1 84 ? 6.185 -1.122 0.860 1.00 92.50 84 LEU A O 1
ATOM 663 N N . CYS A 1 85 ? 6.402 -2.718 2.433 1.00 91.50 85 CYS A N 1
ATOM 664 C CA . CYS A 1 85 ? 7.590 -3.332 1.848 1.00 91.50 85 CYS A CA 1
ATOM 665 C C . CYS A 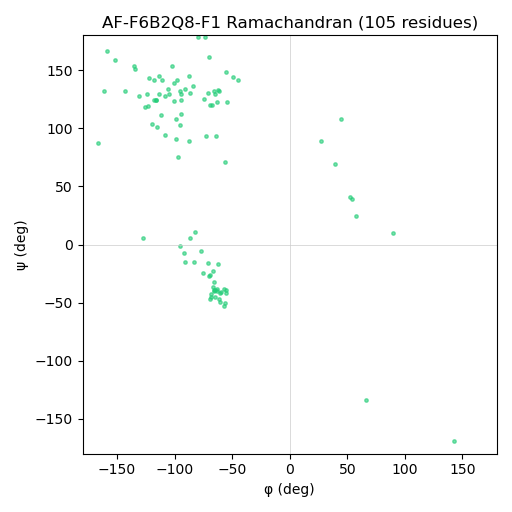1 85 ? 7.329 -3.857 0.435 1.00 91.50 85 CYS A C 1
ATOM 667 O O . CYS A 1 85 ? 8.144 -3.652 -0.460 1.00 91.50 85 CYS A O 1
ATOM 669 N N . TYR A 1 86 ? 6.176 -4.486 0.203 1.00 91.12 86 TYR A N 1
ATOM 670 C CA . TYR A 1 86 ? 5.778 -4.928 -1.129 1.00 91.12 86 TYR A CA 1
ATOM 671 C C . TYR A 1 86 ? 5.655 -3.753 -2.115 1.00 91.12 86 TYR A C 1
ATOM 673 O O . TYR A 1 86 ? 6.236 -3.796 -3.199 1.00 91.12 86 TYR A O 1
ATOM 681 N N . ALA A 1 87 ? 4.938 -2.692 -1.734 1.00 90.75 87 ALA A N 1
ATOM 682 C CA . ALA A 1 87 ? 4.705 -1.520 -2.574 1.00 90.75 87 ALA A CA 1
ATOM 683 C C . ALA A 1 87 ? 6.012 -0.786 -2.913 1.00 90.75 87 ALA A C 1
ATOM 685 O O . ALA A 1 87 ? 6.211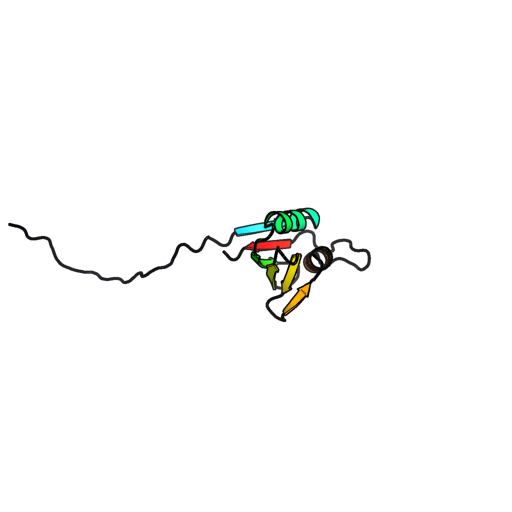 -0.370 -4.055 1.00 90.75 87 ALA A O 1
ATOM 686 N N . PHE A 1 88 ? 6.921 -0.682 -1.940 1.00 90.94 88 PHE A N 1
ATOM 687 C CA . PHE A 1 88 ? 8.234 -0.064 -2.113 1.00 90.94 88 PHE A CA 1
ATOM 688 C C . PHE A 1 88 ? 9.323 -1.020 -2.637 1.00 90.94 88 PHE A C 1
ATOM 690 O O . PHE A 1 88 ? 10.487 -0.629 -2.764 1.00 90.94 88 PHE A O 1
ATOM 697 N N . GLN A 1 89 ? 8.946 -2.256 -2.978 1.00 89.06 89 GLN A N 1
ATOM 698 C CA . GLN A 1 89 ? 9.835 -3.305 -3.482 1.00 89.06 89 GLN A CA 1
ATOM 699 C C . GLN A 1 89 ? 11.052 -3.549 -2.580 1.00 89.06 89 GLN A C 1
ATOM 701 O O . GLN A 1 89 ? 12.156 -3.700 -3.087 1.00 89.06 89 GLN A O 1
ATOM 706 N N . CYS A 1 90 ? 10.875 -3.546 -1.258 1.00 89.06 90 CYS A N 1
ATOM 707 C CA . CYS A 1 90 ? 11.996 -3.654 -0.331 1.00 89.06 90 CYS A CA 1
ATOM 708 C C . CYS A 1 90 ? 12.872 -4.893 -0.581 1.00 89.06 90 CYS A C 1
ATOM 710 O O . CYS A 1 90 ? 12.380 -5.946 -0.995 1.00 89.06 90 CYS A O 1
ATOM 712 N N . ASP A 1 91 ? 14.168 -4.759 -0.298 1.00 86.62 91 ASP A N 1
ATOM 713 C CA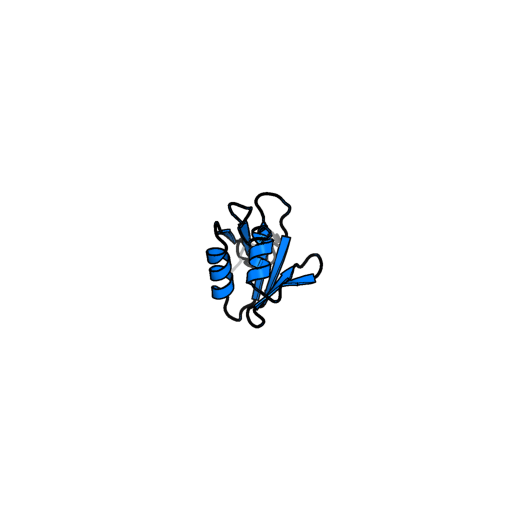 . ASP A 1 91 ? 15.105 -5.884 -0.276 1.00 86.62 91 ASP A CA 1
ATOM 714 C C . ASP A 1 91 ? 14.914 -6.789 0.959 1.00 86.62 91 ASP A C 1
ATOM 716 O O . ASP A 1 91 ? 14.067 -6.542 1.822 1.00 86.62 91 ASP A O 1
ATOM 720 N N . ASP A 1 92 ? 15.715 -7.857 1.047 1.00 83.75 92 ASP A N 1
ATOM 721 C CA . ASP A 1 92 ? 15.692 -8.811 2.164 1.00 83.75 92 ASP A CA 1
ATOM 722 C C . ASP A 1 92 ? 16.063 -8.183 3.527 1.00 83.75 92 ASP A C 1
ATOM 724 O O . ASP A 1 92 ? 15.788 -8.774 4.573 1.00 83.75 92 ASP A O 1
ATOM 728 N N . GLU A 1 93 ? 16.685 -7.000 3.541 1.00 84.44 93 GLU A N 1
ATOM 729 C CA . GLU A 1 93 ? 17.001 -6.221 4.745 1.00 84.44 93 GLU A CA 1
ATOM 730 C C . GLU A 1 93 ? 15.886 -5.210 5.094 1.00 84.44 93 GLU A C 1
ATOM 732 O O . GLU A 1 93 ? 15.906 -4.620 6.177 1.00 84.44 93 GLU A O 1
ATOM 737 N N . GLY A 1 94 ? 14.881 -5.052 4.223 1.00 78.62 94 GLY A N 1
ATOM 738 C CA . GLY A 1 94 ? 13.724 -4.178 4.412 1.00 78.62 94 GLY A CA 1
ATOM 739 C C . GLY A 1 94 ? 13.913 -2.752 3.888 1.00 78.62 94 GLY A C 1
ATOM 740 O O . GLY A 1 94 ? 13.062 -1.900 4.163 1.00 78.62 94 GLY A O 1
ATOM 741 N N . TYR A 1 95 ? 14.986 -2.466 3.140 1.00 80.12 95 TYR A N 1
ATOM 742 C CA . TYR A 1 95 ? 15.194 -1.137 2.562 1.00 80.12 95 TYR A CA 1
ATOM 743 C C . TYR A 1 95 ? 14.449 -0.980 1.231 1.00 80.12 95 TYR A C 1
ATOM 745 O O . TYR A 1 95 ? 14.493 -1.884 0.395 1.00 80.12 95 TYR A O 1
ATOM 753 N N . PRO A 1 96 ? 13.779 0.164 0.996 1.00 84.81 96 PRO A N 1
ATOM 754 C CA . PRO A 1 96 ? 13.023 0.396 -0.230 1.00 84.81 96 PRO A CA 1
ATOM 755 C C . PRO A 1 96 ? 13.951 0.460 -1.450 1.00 84.81 96 PRO A C 1
ATOM 757 O O . PRO A 1 96 ? 14.940 1.191 -1.453 1.00 84.81 96 PRO A O 1
ATOM 760 N N . HIS A 1 97 ? 13.605 -0.267 -2.515 1.00 83.94 97 HIS A N 1
ATOM 761 C CA . HIS A 1 97 ? 14.314 -0.217 -3.805 1.00 83.94 97 HIS A CA 1
ATOM 762 C C . HIS A 1 97 ? 13.666 0.740 -4.818 1.00 83.94 97 HIS A C 1
ATOM 764 O O . HIS A 1 97 ? 14.166 0.895 -5.934 1.00 83.94 97 HIS A O 1
ATOM 770 N N . THR A 1 98 ? 12.555 1.380 -4.453 1.00 80.88 98 THR A N 1
ATOM 771 C CA . THR A 1 98 ? 11.915 2.440 -5.238 1.00 80.88 98 THR A CA 1
ATOM 772 C C . THR A 1 98 ? 12.072 3.779 -4.523 1.00 80.88 98 THR A C 1
ATOM 774 O O . THR A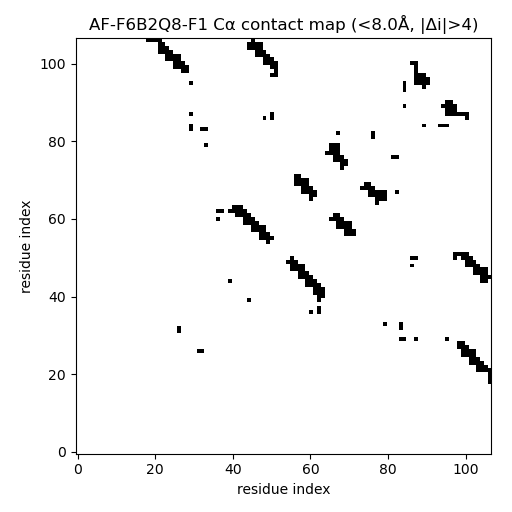 1 98 ? 11.965 3.848 -3.301 1.00 80.88 98 THR A O 1
ATOM 777 N N . GLU A 1 99 ? 12.305 4.849 -5.281 1.00 82.31 99 GLU A N 1
ATOM 778 C CA . GLU A 1 99 ? 12.377 6.214 -4.740 1.00 82.31 99 GLU A CA 1
ATOM 779 C C . GLU A 1 99 ? 10.998 6.721 -4.292 1.00 82.31 99 GLU A C 1
ATOM 781 O O . GLU A 1 99 ? 10.913 7.565 -3.410 1.00 82.31 99 GLU A O 1
ATOM 786 N N . TYR A 1 100 ? 9.918 6.215 -4.897 1.00 86.56 100 TYR A N 1
ATOM 787 C CA . TYR A 1 100 ? 8.549 6.591 -4.567 1.00 86.56 100 TYR A CA 1
ATOM 788 C C . TYR A 1 100 ? 7.522 5.546 -5.012 1.00 86.56 100 TYR A C 1
ATOM 790 O O . TYR A 1 100 ? 7.804 4.661 -5.830 1.00 86.56 100 TYR A O 1
ATOM 798 N N . VAL A 1 101 ? 6.301 5.700 -4.504 1.00 88.69 101 VAL A N 1
ATOM 799 C CA . VAL A 1 101 ? 5.087 5.021 -4.966 1.00 88.69 101 VAL A CA 1
ATOM 800 C C . VAL A 1 101 ? 3.991 6.065 -5.168 1.00 88.69 101 VAL A C 1
ATOM 802 O O . VAL A 1 101 ? 3.683 6.845 -4.265 1.00 88.69 101 VAL A O 1
ATOM 805 N N . ASP A 1 102 ? 3.376 6.070 -6.351 1.00 90.81 102 ASP A N 1
ATOM 806 C CA . ASP A 1 102 ? 2.177 6.871 -6.609 1.00 90.81 102 ASP A CA 1
ATOM 807 C C . ASP A 1 102 ? 0.935 6.063 -6.200 1.00 90.81 102 ASP A C 1
ATOM 809 O O . ASP A 1 102 ? 0.756 4.924 -6.631 1.00 90.81 102 ASP A O 1
ATOM 813 N N . VAL A 1 103 ? 0.036 6.659 -5.421 1.00 90.62 103 VAL A N 1
ATOM 814 C CA . VAL A 1 103 ? -1.251 6.065 -5.039 1.00 90.62 103 VAL A CA 1
ATOM 815 C C . VAL A 1 103 ? -2.388 6.862 -5.648 1.00 90.62 103 VAL A C 1
ATOM 817 O O . VAL A 1 103 ? -2.458 8.078 -5.498 1.00 90.62 103 VAL A O 1
ATOM 820 N N . VAL A 1 104 ? -3.313 6.186 -6.318 1.00 90.25 104 VAL A N 1
ATOM 821 C CA . VAL A 1 104 ? -4.519 6.807 -6.870 1.00 90.25 104 VAL A CA 1
ATOM 822 C C . VAL A 1 104 ? -5.726 6.296 -6.103 1.00 90.25 104 VAL A C 1
ATOM 824 O O . VAL A 1 104 ? -6.071 5.125 -6.228 1.00 90.25 104 VAL A O 1
ATOM 827 N N . SER A 1 105 ? -6.364 7.171 -5.326 1.00 85.06 105 SER A N 1
ATOM 828 C CA . SER A 1 105 ? -7.608 6.838 -4.630 1.00 85.06 105 SER A CA 1
ATOM 829 C C . SER A 1 105 ? -8.756 6.723 -5.632 1.00 85.06 105 SER A C 1
ATOM 831 O O . SER A 1 105 ? -8.945 7.599 -6.486 1.00 85.06 105 SER A O 1
ATOM 833 N N . LEU A 1 106 ? -9.497 5.623 -5.526 1.00 76.06 106 LEU A N 1
ATOM 834 C CA . LEU A 1 106 ? -10.678 5.319 -6.318 1.00 76.06 106 LEU A CA 1
ATOM 835 C C . LEU A 1 106 ? -11.895 5.682 -5.455 1.00 76.06 106 LEU A C 1
ATOM 837 O O . LEU A 1 106 ? -12.330 4.897 -4.620 1.00 76.06 106 LEU A O 1
ATOM 841 N N . SER A 1 107 ? -12.361 6.927 -5.581 1.00 59.34 107 SER A N 1
ATOM 842 C CA . SER A 1 107 ? -13.523 7.458 -4.848 1.00 59.34 107 SER A CA 1
ATOM 843 C C . SER A 1 107 ? -14.851 7.133 -5.517 1.00 59.34 107 SER A C 1
ATOM 845 O O . SER A 1 107 ? -14.901 7.303 -6.759 1.00 59.34 107 SER A O 1
#

Nearest PDB structures (foldseek):
  4bfe-assembly3_C  TM=3.216E-01  e=1.069E+00  Mus musculus
  3l0x-assembly1_A  TM=2.696E-01  e=2.316E+00  Saccharomyces cerevisiae
  9gwt-assembly1_P  TM=3.195E-01  e=8.071E+00  Homo sapiens

Mean predicted aligned error: 10.54 Å

Organism: Desulfotomaculum nigrificans (strain DSM 14880 / VKM B-2319 / CO-1-SRB) (NCBI:txid868595)

Sequence (107 aa):
MQDFPTHLSATGEGLMASLGKPTRYHFETLEELRSYLENVGDGEVDFSAIPISGMAESFHYDGKGKVVTRLDDNKMFDNIEDFLCYAFQCDDEGYPHTEYVDVVSLS